Protein AF-A0A7S0FUK4-F1 (afdb_monomer_lite)

Radius of gyration: 13.07 Å; chains: 1; bounding box: 29×25×41 Å

Foldseek 3Di:
DVLVVLQVCLVVVPPPVVVLVVCLVPVLVCLVVVVDDLSSLLSNLLSCLSVLPDRPSNLVSSVVSLVVQVVVCVVPPPDDGHDPVSVVSNVSSCVRNPD

InterPro domains:
  IPR050870 FAST kinase domain-containing [PTHR21228] (2-98)

Sequence (99 aa):
QLATLSWACARLACKQEGLLSDVAKYAPARVRAGEFNEQDLANIAWAFGRLEHQAPELFEEIGAAVRALLETARGGQRTSGFSPQQLSMIAWAFARLFV

Secondary structure (DSSP, 8-state):
-HHHHHHHHHHTT---HHHHHHHHHHHHHHHHTT-S-HHHHHHHHHHHHHTT---HHHHHHHHHHHHHHHHHHHTT-------HHHHHHHHHHHHHHH-

pLDDT: mean 80.33, std 16.97, range [44.69, 96.5]

Organism: NCBI:txid73915

Structure (mmCIF, N/CA/C/O backbone):
data_AF-A0A7S0FUK4-F1
#
_entry.id   AF-A0A7S0FUK4-F1
#
loop_
_atom_site.group_PDB
_atom_site.id
_atom_site.type_symbol
_atom_site.label_atom_id
_atom_site.label_alt_id
_atom_site.label_comp_id
_atom_site.label_asym_id
_atom_site.label_entity_id
_atom_site.label_seq_id
_atom_site.pdbx_PDB_ins_code
_atom_site.Cartn_x
_atom_site.Cartn_y
_atom_site.Cartn_z
_atom_site.occupancy
_atom_site.B_iso_or_equiv
_atom_site.auth_seq_id
_atom_site.auth_comp_id
_atom_site.auth_asym_id
_atom_site.auth_atom_id
_atom_site.pdbx_PDB_model_num
ATOM 1 N N . GLN A 1 1 ? 12.428 1.756 5.677 1.00 45.88 1 GLN A N 1
ATOM 2 C CA . GLN A 1 1 ? 12.217 1.976 7.132 1.00 45.88 1 GLN A CA 1
ATOM 3 C C . GLN A 1 1 ? 10.730 2.013 7.508 1.00 45.88 1 GLN A C 1
ATOM 5 O O . GLN A 1 1 ? 10.352 1.306 8.433 1.00 45.88 1 GLN A O 1
ATOM 10 N N . LEU A 1 2 ? 9.865 2.725 6.768 1.00 44.69 2 LEU A N 1
ATOM 11 C CA . LEU A 1 2 ? 8.401 2.703 6.979 1.00 44.69 2 LEU A CA 1
ATOM 12 C C . LEU A 1 2 ? 7.758 1.318 6.774 1.00 44.69 2 LEU A C 1
ATOM 14 O O . LEU A 1 2 ? 6.843 0.947 7.506 1.00 44.69 2 LEU A O 1
ATOM 18 N N . ALA A 1 3 ? 8.272 0.512 5.845 1.00 48.53 3 ALA A N 1
ATOM 19 C CA . ALA A 1 3 ? 7.776 -0.846 5.624 1.00 48.53 3 ALA A CA 1
ATOM 20 C C . ALA A 1 3 ? 8.118 -1.824 6.756 1.00 48.53 3 ALA A C 1
ATOM 22 O O . ALA A 1 3 ? 7.291 -2.652 7.125 1.00 48.53 3 ALA A O 1
ATOM 23 N N . THR A 1 4 ? 9.296 -1.691 7.374 1.00 54.03 4 THR A N 1
ATOM 24 C CA . THR A 1 4 ? 9.682 -2.478 8.558 1.00 54.03 4 THR A CA 1
ATOM 25 C C . THR A 1 4 ? 8.831 -2.102 9.773 1.00 54.03 4 THR A C 1
ATOM 27 O O . THR A 1 4 ? 8.421 -2.981 10.524 1.00 54.03 4 THR A O 1
ATOM 30 N N . LEU A 1 5 ? 8.504 -0.811 9.924 1.00 53.19 5 LEU A N 1
ATOM 31 C CA . LEU A 1 5 ? 7.556 -0.312 10.927 1.00 53.19 5 LEU A CA 1
ATOM 32 C C . LEU A 1 5 ? 6.139 -0.840 10.679 1.00 53.19 5 LEU 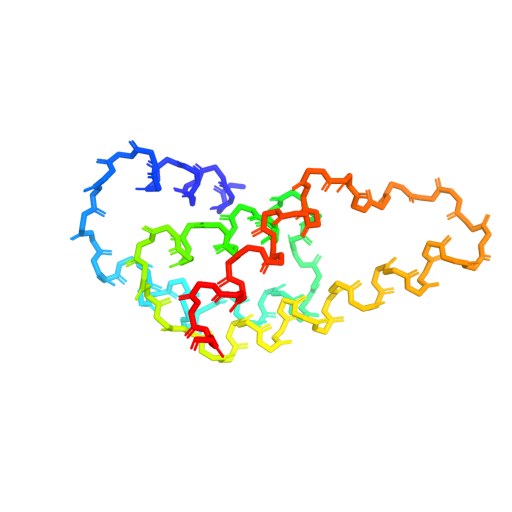A C 1
ATOM 34 O O . LEU A 1 5 ? 5.513 -1.348 11.601 1.00 53.19 5 LEU A O 1
ATOM 38 N N . SER A 1 6 ? 5.669 -0.822 9.432 1.00 50.84 6 SER A N 1
ATOM 39 C CA . SER A 1 6 ? 4.351 -1.359 9.063 1.00 50.84 6 SER A CA 1
ATOM 40 C C . SER A 1 6 ? 4.252 -2.865 9.346 1.00 50.84 6 SER A C 1
ATOM 42 O O . SER A 1 6 ? 3.258 -3.333 9.900 1.00 50.84 6 SER A O 1
ATOM 44 N N . TRP A 1 7 ? 5.318 -3.621 9.056 1.00 51.16 7 TRP A N 1
ATOM 45 C CA . TRP A 1 7 ? 5.409 -5.053 9.353 1.00 51.16 7 TRP A CA 1
ATOM 46 C C . TRP A 1 7 ? 5.458 -5.340 10.863 1.00 51.16 7 TRP A C 1
ATOM 48 O O . TRP A 1 7 ? 4.799 -6.261 11.343 1.00 51.16 7 TRP A O 1
ATOM 58 N N . ALA A 1 8 ? 6.186 -4.526 11.635 1.00 47.66 8 ALA A N 1
ATOM 59 C CA . ALA A 1 8 ? 6.230 -4.623 13.093 1.00 47.66 8 ALA A CA 1
ATOM 60 C C . ALA A 1 8 ? 4.869 -4.297 13.733 1.00 47.66 8 ALA A C 1
ATOM 62 O O . ALA A 1 8 ? 4.414 -5.036 14.604 1.00 47.66 8 ALA A O 1
ATOM 63 N N . CYS A 1 9 ? 4.178 -3.255 13.270 1.00 51.25 9 CYS A N 1
ATOM 64 C CA . CYS A 1 9 ? 2.870 -2.859 13.794 1.00 51.25 9 CYS A CA 1
ATOM 65 C C . CYS A 1 9 ? 1.785 -3.896 13.504 1.00 51.25 9 CYS A C 1
ATOM 67 O O . CYS A 1 9 ? 0.998 -4.223 14.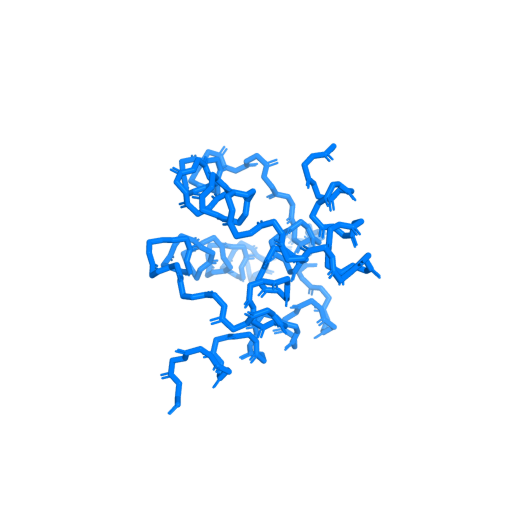392 1.00 51.25 9 CYS A O 1
ATOM 69 N N . ALA A 1 10 ? 1.795 -4.487 12.308 1.00 53.00 10 ALA A N 1
ATOM 70 C CA . ALA A 1 10 ? 0.855 -5.544 11.957 1.00 53.00 10 ALA A CA 1
ATOM 71 C C . ALA A 1 10 ? 1.119 -6.857 12.726 1.00 53.00 10 ALA A C 1
ATOM 73 O O . ALA A 1 10 ? 0.187 -7.607 13.016 1.00 53.00 10 ALA A O 1
ATOM 74 N N . ARG A 1 11 ? 2.378 -7.125 13.105 1.00 46.09 11 ARG A N 1
ATOM 75 C CA . ARG A 1 11 ? 2.785 -8.322 13.860 1.00 46.09 11 ARG A CA 1
ATOM 76 C C . ARG A 1 11 ? 2.630 -8.180 15.379 1.00 46.09 11 ARG A C 1
ATOM 78 O O . ARG A 1 11 ? 2.475 -9.189 16.060 1.00 46.09 11 ARG A O 1
ATOM 85 N N . LEU A 1 12 ? 2.649 -6.958 15.910 1.00 46.78 12 LEU A N 1
ATOM 86 C CA . LEU A 1 12 ? 2.526 -6.693 17.348 1.00 46.78 12 LEU A CA 1
ATOM 87 C C . LEU A 1 12 ? 1.079 -6.571 17.842 1.00 46.78 12 LEU A C 1
ATOM 89 O O . LEU A 1 12 ? 0.881 -6.405 19.042 1.00 46.78 12 LEU A O 1
ATOM 93 N N . ALA A 1 13 ? 0.072 -6.637 16.958 1.00 51.75 13 ALA A N 1
ATOM 94 C CA . ALA A 1 13 ? -1.337 -6.416 17.317 1.00 51.75 13 ALA A CA 1
ATOM 95 C C . ALA A 1 13 ? -1.545 -5.143 18.166 1.00 51.75 13 ALA A C 1
ATOM 97 O O . ALA A 1 13 ? -2.499 -5.036 18.939 1.00 51.75 13 ALA A O 1
ATOM 98 N N . CYS A 1 14 ? -0.642 -4.166 18.035 1.00 46.47 14 CYS A N 1
ATOM 99 C CA . CYS A 1 14 ? -0.793 -2.888 18.690 1.00 46.47 14 CYS A CA 1
ATOM 100 C C . CYS A 1 14 ? -1.924 -2.176 17.960 1.00 46.47 14 CYS A C 1
ATOM 102 O O . CYS A 1 14 ? -1.728 -1.653 16.866 1.00 46.47 14 CYS A O 1
ATOM 104 N N . LYS A 1 15 ? -3.107 -2.164 18.580 1.00 51.06 15 LYS A N 1
ATOM 105 C CA . LYS A 1 15 ? -4.213 -1.249 18.283 1.00 51.06 15 LYS A CA 1
ATOM 106 C C . LYS A 1 15 ? -3.782 0.209 18.513 1.00 51.06 15 LYS A C 1
ATOM 108 O O . LYS A 1 15 ? -4.331 0.904 19.357 1.00 51.06 15 LYS A O 1
ATOM 113 N N . GLN A 1 16 ? -2.758 0.678 17.812 1.00 55.41 16 GLN A N 1
ATOM 114 C CA . GLN A 1 16 ? -2.499 2.101 17.684 1.00 55.41 16 GLN A CA 1
ATOM 115 C C . GLN A 1 16 ? -3.262 2.577 16.453 1.00 55.41 16 GLN A C 1
ATOM 117 O O . GLN A 1 16 ? -2.685 2.753 15.384 1.00 55.41 16 GLN A O 1
ATOM 122 N N . GLU A 1 17 ? -4.576 2.761 16.609 1.00 59.47 17 GLU A N 1
ATOM 123 C CA . GLU A 1 17 ? -5.442 3.389 15.596 1.00 59.47 17 GLU A CA 1
ATOM 124 C C . GLU A 1 17 ? -4.846 4.716 15.096 1.00 59.47 17 GLU A C 1
ATOM 126 O O . GLU A 1 17 ? -4.919 5.019 13.906 1.00 59.47 17 GLU A O 1
ATOM 131 N N . GLY A 1 18 ? -4.158 5.456 15.976 1.00 70.38 18 GLY A N 1
ATOM 132 C CA . GLY A 1 18 ? -3.442 6.684 15.622 1.00 70.38 18 GLY A CA 1
ATOM 133 C C . GLY A 1 18 ? -2.336 6.477 14.586 1.00 70.38 18 GLY A C 1
ATOM 134 O O . GLY A 1 18 ? -2.242 7.244 13.636 1.00 70.38 18 GLY A O 1
ATOM 135 N N . LEU A 1 19 ? -1.554 5.399 14.690 1.00 74.81 19 LEU A N 1
ATOM 136 C CA . LEU A 1 19 ? -0.466 5.148 13.747 1.00 74.81 19 LEU A CA 1
ATOM 137 C C . LEU A 1 19 ? -0.989 4.750 12.362 1.00 74.81 19 LEU A C 1
ATOM 139 O O . LEU A 1 19 ? -0.454 5.205 11.356 1.00 74.81 19 LEU A O 1
ATOM 143 N N . LEU A 1 20 ? -2.041 3.927 12.287 1.00 78.88 20 LEU A N 1
ATOM 144 C CA . LEU A 1 20 ? -2.680 3.617 11.003 1.00 78.88 20 LEU A CA 1
ATOM 145 C C . LEU A 1 20 ? -3.336 4.850 10.384 1.00 78.88 20 LEU A C 1
ATOM 147 O O . LEU A 1 20 ? -3.247 5.024 9.173 1.00 78.88 20 LEU A O 1
ATOM 151 N N . SER A 1 21 ? -3.934 5.718 11.199 1.00 82.88 21 SER A N 1
ATOM 152 C CA . SER A 1 21 ? -4.493 6.990 10.736 1.00 82.88 21 SER A CA 1
ATOM 153 C C . SER A 1 21 ? -3.409 7.912 10.171 1.00 82.88 21 SER A C 1
ATOM 155 O O . SER A 1 21 ? -3.589 8.498 9.105 1.00 82.88 21 SER A O 1
ATOM 157 N N . ASP A 1 22 ? -2.247 7.990 10.824 1.00 84.50 22 ASP A N 1
ATOM 158 C CA . ASP A 1 22 ? -1.104 8.750 10.317 1.00 84.50 22 ASP A CA 1
ATOM 159 C C . ASP A 1 22 ? -0.568 8.149 9.013 1.00 84.50 22 ASP A C 1
ATOM 161 O O . ASP A 1 22 ? -0.325 8.868 8.042 1.00 84.50 22 ASP A O 1
ATOM 165 N N . VAL A 1 23 ? -0.438 6.822 8.933 1.00 84.75 23 VAL A N 1
ATOM 166 C CA . VAL A 1 23 ? -0.045 6.158 7.683 1.00 84.75 23 VAL A CA 1
ATOM 167 C C . VAL A 1 23 ? -1.079 6.426 6.587 1.00 84.75 23 VAL A C 1
ATOM 169 O O . VAL A 1 23 ? -0.688 6.806 5.488 1.00 84.75 23 VAL A O 1
ATOM 172 N N . ALA A 1 24 ? -2.379 6.327 6.872 1.00 88.56 24 ALA A N 1
ATOM 173 C CA . ALA A 1 24 ? -3.446 6.623 5.914 1.00 88.56 24 ALA A CA 1
ATOM 174 C C . ALA A 1 24 ? -3.374 8.065 5.395 1.00 88.56 24 ALA A C 1
ATOM 176 O O . ALA A 1 24 ? -3.629 8.307 4.220 1.00 88.56 24 ALA A O 1
ATOM 177 N N . LYS A 1 25 ? -2.978 9.008 6.254 1.00 89.19 25 LYS A N 1
ATOM 178 C CA . LYS A 1 25 ? -2.844 10.427 5.921 1.00 89.19 25 LYS A CA 1
ATOM 179 C C . LYS A 1 25 ? -1.588 10.749 5.107 1.00 89.19 25 LYS A C 1
ATOM 181 O O . LYS A 1 25 ? -1.629 11.613 4.238 1.00 89.19 25 LYS A O 1
ATOM 186 N N . TYR A 1 26 ? -0.456 10.107 5.400 1.00 88.06 26 TYR A N 1
ATOM 187 C CA . TYR A 1 26 ? 0.848 10.502 4.845 1.00 88.06 26 TYR A CA 1
ATOM 188 C C . TYR A 1 26 ? 1.421 9.541 3.799 1.00 88.06 26 TYR A C 1
ATOM 190 O O . TYR A 1 26 ? 2.335 9.924 3.062 1.00 88.06 26 TYR A O 1
ATOM 198 N N . ALA A 1 27 ? 0.942 8.299 3.736 1.00 89.44 27 ALA A N 1
ATOM 199 C CA . ALA A 1 27 ? 1.394 7.326 2.749 1.00 89.44 27 ALA A CA 1
ATOM 200 C C . ALA A 1 27 ? 0.914 7.611 1.312 1.00 89.44 27 ALA A C 1
ATOM 202 O O . ALA A 1 27 ? 1.736 7.395 0.423 1.00 89.44 27 ALA A O 1
ATOM 203 N N . PRO A 1 28 ? -0.300 8.142 1.033 1.00 93.81 28 PRO A N 1
ATOM 204 C CA . PRO A 1 28 ? -0.751 8.376 -0.345 1.00 93.81 28 PRO A CA 1
ATOM 205 C C . PRO A 1 28 ? 0.234 9.214 -1.174 1.00 93.81 28 PRO A C 1
ATOM 207 O O . PRO A 1 28 ? 0.652 8.812 -2.258 1.00 93.81 28 PRO A O 1
ATOM 210 N N . ALA A 1 29 ? 0.711 10.333 -0.619 1.00 91.81 29 ALA A N 1
ATOM 211 C CA . ALA A 1 29 ? 1.687 11.198 -1.286 1.00 91.81 29 ALA A CA 1
ATOM 212 C C . ALA A 1 29 ? 3.020 10.487 -1.585 1.00 91.81 29 ALA A C 1
ATOM 214 O O . ALA A 1 29 ? 3.636 10.730 -2.620 1.00 91.81 29 ALA A O 1
ATOM 215 N N . ARG A 1 30 ? 3.451 9.580 -0.703 1.00 91.19 30 ARG A N 1
ATOM 216 C CA . ARG A 1 30 ? 4.691 8.806 -0.865 1.00 91.19 30 ARG A CA 1
ATOM 217 C C . ARG A 1 30 ? 4.550 7.669 -1.871 1.00 91.19 30 ARG A C 1
ATOM 219 O O . ARG A 1 30 ? 5.492 7.388 -2.606 1.00 91.19 30 ARG A O 1
ATOM 226 N N . VAL A 1 31 ? 3.367 7.052 -1.939 1.00 91.88 31 VAL A N 1
ATOM 227 C CA . VAL A 1 31 ? 3.029 6.081 -2.990 1.00 91.88 31 VAL A CA 1
ATOM 228 C C . VAL A 1 31 ? 3.094 6.764 -4.357 1.00 91.88 31 VAL A C 1
ATOM 230 O O . VAL A 1 31 ? 3.791 6.266 -5.237 1.00 91.88 31 VAL A O 1
ATOM 233 N N . ARG A 1 32 ? 2.479 7.948 -4.512 1.00 91.50 32 ARG A N 1
ATOM 234 C CA . ARG A 1 32 ? 2.573 8.755 -5.747 1.00 91.50 32 ARG A CA 1
ATOM 235 C C . ARG A 1 32 ? 4.009 9.107 -6.122 1.00 91.50 32 ARG A C 1
ATOM 237 O O . ARG A 1 32 ? 4.356 9.093 -7.297 1.00 91.50 32 ARG A O 1
ATOM 244 N N . ALA A 1 33 ? 4.836 9.432 -5.130 1.00 91.50 33 ALA A N 1
ATOM 245 C CA . ALA A 1 33 ? 6.238 9.780 -5.336 1.00 91.50 33 ALA A CA 1
ATOM 246 C C . ALA A 1 33 ? 7.128 8.573 -5.700 1.00 91.50 33 ALA A C 1
ATOM 248 O O . ALA A 1 33 ? 8.306 8.764 -5.996 1.00 91.50 33 ALA A O 1
ATOM 249 N N . GLY A 1 34 ? 6.597 7.343 -5.686 1.00 90.25 34 GLY A N 1
ATOM 250 C CA . GLY A 1 34 ? 7.373 6.134 -5.966 1.00 90.25 34 GLY A CA 1
ATOM 251 C C . GLY A 1 34 ? 8.381 5.791 -4.865 1.00 90.25 34 GLY A C 1
ATOM 252 O O . GLY A 1 34 ? 9.372 5.117 -5.128 1.00 90.25 34 GLY A O 1
ATOM 253 N N . GLU A 1 35 ? 8.153 6.255 -3.630 1.00 90.31 35 GLU A N 1
ATOM 254 C CA . GLU A 1 35 ? 9.055 6.007 -2.492 1.00 90.31 35 GLU A CA 1
ATOM 255 C C . GLU A 1 35 ? 8.964 4.572 -1.943 1.00 90.31 35 GLU A C 1
ATOM 257 O O . GLU A 1 35 ? 9.802 4.160 -1.139 1.00 90.31 35 GLU A O 1
ATOM 262 N N . PHE A 1 36 ? 7.940 3.818 -2.349 1.00 88.12 36 PHE A N 1
ATOM 263 C CA . PHE A 1 36 ? 7.680 2.452 -1.904 1.00 88.12 36 PHE A CA 1
ATOM 264 C C . PHE A 1 36 ? 7.925 1.452 -3.029 1.00 88.12 36 PHE A C 1
ATOM 266 O O . PHE A 1 36 ? 7.435 1.630 -4.143 1.00 88.12 36 PHE A O 1
ATOM 273 N N . ASN A 1 37 ? 8.630 0.367 -2.709 1.00 89.44 37 ASN A N 1
ATOM 274 C CA . ASN A 1 37 ? 8.762 -0.772 -3.617 1.00 89.44 37 ASN A CA 1
ATOM 275 C C . ASN A 1 37 ? 7.541 -1.714 -3.530 1.00 89.44 37 ASN A C 1
ATOM 277 O O . ASN A 1 37 ? 6.636 -1.541 -2.710 1.00 89.44 37 ASN A O 1
ATOM 281 N N . GLU A 1 38 ? 7.533 -2.763 -4.348 1.00 90.25 38 GLU A N 1
ATOM 282 C CA . GLU A 1 38 ? 6.456 -3.755 -4.448 1.00 90.25 38 GLU A CA 1
ATOM 283 C C . GLU A 1 38 ? 6.149 -4.439 -3.107 1.00 90.25 38 GLU A C 1
ATOM 285 O O . GLU A 1 38 ? 4.990 -4.693 -2.763 1.00 90.25 38 GLU A O 1
ATOM 290 N N . GLN A 1 39 ? 7.191 -4.741 -2.330 1.00 88.19 39 GLN A N 1
ATOM 291 C CA . GLN A 1 39 ? 7.051 -5.377 -1.025 1.00 88.19 39 GLN A CA 1
ATOM 292 C C . GLN A 1 39 ? 6.448 -4.416 0.000 1.00 88.19 39 GLN A C 1
ATOM 294 O O . GLN A 1 39 ? 5.606 -4.825 0.802 1.00 88.19 39 GLN A O 1
ATOM 299 N N . ASP A 1 40 ? 6.859 -3.152 -0.030 1.00 91.44 40 ASP A N 1
ATOM 300 C CA . ASP A 1 40 ? 6.347 -2.109 0.849 1.00 91.44 40 ASP A CA 1
ATOM 301 C C . ASP A 1 40 ? 4.847 -1.896 0.605 1.00 91.44 40 ASP A C 1
ATOM 303 O O . ASP A 1 40 ? 4.065 -1.930 1.556 1.00 91.44 40 ASP A O 1
ATOM 307 N N . LEU A 1 41 ? 4.432 -1.784 -0.663 1.00 93.19 41 LEU A N 1
ATOM 308 C CA . LEU A 1 41 ? 3.023 -1.657 -1.054 1.00 93.19 41 LEU A CA 1
ATOM 309 C C . LEU A 1 41 ? 2.191 -2.861 -0.590 1.00 93.19 41 LEU A C 1
ATOM 311 O O . LEU A 1 41 ? 1.115 -2.687 -0.014 1.00 93.19 41 LEU A O 1
ATOM 315 N N . ALA A 1 42 ? 2.704 -4.081 -0.775 1.00 92.44 42 ALA A N 1
ATOM 316 C CA . ALA A 1 42 ? 2.025 -5.294 -0.327 1.00 92.44 42 ALA A CA 1
ATOM 317 C C . ALA A 1 42 ? 1.885 -5.365 1.199 1.00 92.44 42 ALA A C 1
ATOM 319 O O . ALA A 1 42 ? 0.830 -5.747 1.708 1.00 92.44 42 ALA A O 1
ATOM 320 N N . ASN A 1 43 ? 2.923 -4.970 1.936 1.00 89.50 43 ASN A N 1
ATOM 321 C CA . ASN A 1 43 ? 2.899 -4.944 3.395 1.00 89.50 43 ASN A CA 1
ATOM 322 C C . ASN A 1 43 ? 1.927 -3.893 3.938 1.00 89.50 43 ASN A C 1
ATOM 324 O O . ASN A 1 43 ? 1.203 -4.186 4.889 1.00 89.50 43 ASN A O 1
ATOM 328 N N . ILE A 1 44 ? 1.891 -2.697 3.341 1.00 90.44 44 ILE A N 1
ATOM 329 C CA . ILE A 1 44 ? 0.944 -1.641 3.716 1.00 90.44 44 ILE A CA 1
ATOM 330 C C . ILE A 1 44 ? -0.485 -2.131 3.469 1.00 90.44 44 ILE A C 1
ATOM 332 O O . ILE A 1 44 ? -1.282 -2.155 4.404 1.00 90.44 44 ILE A O 1
ATOM 336 N N . ALA A 1 45 ? -0.796 -2.611 2.260 1.00 93.31 45 ALA A N 1
ATOM 337 C CA . ALA A 1 45 ? -2.125 -3.134 1.946 1.00 93.31 45 ALA A CA 1
ATOM 338 C C . ALA A 1 45 ? -2.538 -4.246 2.925 1.00 93.31 45 ALA A C 1
ATOM 340 O O . ALA A 1 45 ? -3.622 -4.197 3.509 1.00 93.31 45 ALA A O 1
ATOM 341 N N . TRP A 1 46 ? -1.647 -5.212 3.177 1.00 92.06 46 TRP A N 1
ATOM 342 C CA . TRP A 1 46 ? -1.912 -6.306 4.107 1.00 92.06 46 TRP A CA 1
ATOM 343 C C . TRP A 1 46 ? -2.164 -5.826 5.537 1.00 92.06 46 TRP A C 1
ATOM 345 O O . TRP A 1 46 ? -3.096 -6.316 6.169 1.00 92.06 46 TRP A O 1
ATOM 355 N N . ALA A 1 47 ? -1.386 -4.868 6.048 1.00 87.50 47 ALA A N 1
ATOM 356 C CA . ALA A 1 47 ? -1.572 -4.326 7.393 1.00 87.50 47 ALA A CA 1
ATOM 357 C C . ALA A 1 47 ? -2.956 -3.677 7.559 1.00 87.50 47 ALA A C 1
ATOM 359 O O . ALA A 1 47 ? -3.655 -3.973 8.529 1.00 87.50 47 ALA A O 1
ATOM 360 N N . PHE A 1 48 ? -3.379 -2.860 6.590 1.00 90.12 48 PHE A N 1
ATOM 361 C CA . PHE A 1 48 ? -4.697 -2.220 6.606 1.00 90.12 48 PHE A CA 1
ATOM 362 C C . PHE A 1 48 ? -5.833 -3.241 6.481 1.00 90.12 48 PHE A C 1
ATOM 364 O O . PHE A 1 48 ? -6.776 -3.199 7.268 1.00 90.12 48 PHE A O 1
ATOM 371 N N . GLY A 1 49 ? -5.714 -4.214 5.571 1.00 90.25 49 GLY A N 1
ATOM 372 C CA . GLY A 1 49 ? -6.696 -5.295 5.450 1.00 90.25 49 GLY A CA 1
ATOM 373 C C . GLY A 1 49 ? -6.777 -6.155 6.716 1.00 90.25 49 GLY A C 1
ATOM 374 O O . GLY A 1 49 ? -7.861 -6.494 7.186 1.00 90.25 49 GLY A O 1
ATOM 375 N N . ARG A 1 50 ? -5.632 -6.477 7.328 1.00 87.00 50 ARG A N 1
ATOM 376 C CA . ARG A 1 50 ? -5.552 -7.315 8.534 1.00 87.00 50 ARG A CA 1
ATOM 377 C C . ARG A 1 50 ? -6.188 -6.666 9.757 1.00 87.00 50 ARG A C 1
ATOM 379 O O . ARG A 1 50 ? -6.697 -7.401 10.609 1.00 87.00 50 ARG A O 1
ATOM 386 N N . LEU A 1 51 ? -6.108 -5.341 9.844 1.00 86.38 51 LEU A N 1
ATOM 387 C CA . LEU A 1 51 ? -6.631 -4.525 10.938 1.00 86.38 51 LEU A CA 1
ATOM 388 C C . LEU A 1 51 ? -8.003 -3.912 10.618 1.00 86.38 51 LEU A C 1
ATOM 390 O O . LEU A 1 51 ? -8.529 -3.182 11.448 1.00 86.38 51 LEU A O 1
ATOM 394 N N . GLU A 1 52 ? -8.574 -4.225 9.448 1.00 89.50 52 GLU A N 1
ATOM 395 C CA . GLU A 1 52 ? -9.887 -3.741 8.989 1.00 89.50 52 GLU A CA 1
ATOM 396 C C . GLU A 1 52 ? -10.020 -2.211 9.017 1.00 89.50 52 GLU A C 1
ATOM 398 O O . GLU A 1 52 ? -11.103 -1.656 9.184 1.00 89.50 52 GLU A O 1
ATOM 403 N N . HIS A 1 53 ? -8.900 -1.511 8.833 1.00 87.81 53 HIS A N 1
ATOM 404 C CA . HIS A 1 53 ? -8.885 -0.058 8.803 1.00 87.81 53 HIS A CA 1
ATOM 405 C C . HIS A 1 53 ? -9.079 0.411 7.366 1.00 87.81 53 HIS A C 1
ATOM 407 O O . HIS A 1 53 ? -8.242 0.163 6.498 1.00 87.81 53 HIS A O 1
ATOM 413 N N . GLN A 1 54 ? -10.168 1.126 7.106 1.00 89.94 54 GLN A N 1
ATOM 414 C CA . GLN A 1 54 ? -10.406 1.703 5.788 1.00 89.94 54 GLN A CA 1
ATOM 415 C C . GLN A 1 54 ? -9.528 2.941 5.576 1.00 89.94 54 GLN A C 1
ATOM 417 O O . GLN A 1 54 ? -9.408 3.794 6.454 1.00 89.94 54 GLN A O 1
ATOM 422 N N . ALA A 1 55 ? -8.903 3.029 4.403 1.00 93.00 55 ALA A N 1
ATOM 423 C CA . ALA A 1 55 ? -8.137 4.190 3.957 1.00 93.00 55 ALA A CA 1
ATOM 424 C C . ALA A 1 55 ? -8.298 4.344 2.432 1.00 93.00 55 ALA A C 1
ATOM 426 O O . ALA A 1 55 ? -7.399 3.953 1.688 1.00 93.00 55 ALA A O 1
ATOM 427 N N . PRO A 1 56 ? -9.454 4.845 1.951 1.00 94.25 56 PRO A N 1
ATOM 428 C CA . PRO A 1 56 ? -9.786 4.857 0.525 1.00 94.25 56 PRO A CA 1
ATOM 429 C C . PRO A 1 56 ? -8.720 5.525 -0.349 1.00 94.25 56 PRO A C 1
ATOM 431 O O . PRO A 1 56 ? -8.257 4.905 -1.299 1.00 94.25 56 PRO A O 1
ATOM 434 N N . GLU A 1 57 ? -8.244 6.718 0.033 1.00 95.00 57 GLU A N 1
ATOM 435 C CA . GLU A 1 57 ? -7.201 7.437 -0.718 1.00 95.00 57 GLU A CA 1
ATOM 436 C C . GLU A 1 57 ? -5.908 6.611 -0.826 1.00 95.00 57 GLU A C 1
ATOM 438 O O . GLU A 1 57 ? -5.330 6.481 -1.899 1.00 95.00 57 GLU A O 1
ATOM 443 N N . LEU A 1 58 ? -5.472 5.972 0.265 1.00 94.19 58 LEU A N 1
ATOM 444 C CA . LEU A 1 58 ? -4.285 5.115 0.244 1.00 94.19 58 LEU A CA 1
ATOM 445 C C . LEU A 1 58 ? -4.452 3.925 -0.710 1.00 94.19 58 LEU A C 1
ATOM 447 O O . LEU A 1 58 ? -3.522 3.592 -1.443 1.00 94.19 58 LEU A O 1
ATOM 451 N N . PHE A 1 59 ? -5.619 3.281 -0.714 1.00 95.75 59 PHE A N 1
ATOM 452 C CA . PHE A 1 59 ? -5.875 2.144 -1.598 1.00 95.75 59 PHE A CA 1
ATOM 453 C C . PHE A 1 59 ? -6.018 2.560 -3.064 1.00 95.75 59 PHE A C 1
ATOM 455 O O . PHE A 1 59 ? -5.556 1.827 -3.938 1.00 95.75 59 PHE A O 1
ATOM 462 N N . GLU A 1 60 ? -6.567 3.739 -3.353 1.00 96.38 60 GLU A N 1
ATOM 463 C CA . GLU A 1 60 ? -6.561 4.301 -4.708 1.00 96.38 60 GLU A CA 1
ATOM 464 C C . GLU A 1 60 ? -5.130 4.468 -5.235 1.00 96.38 60 GLU A C 1
ATOM 466 O O . GLU A 1 60 ? -4.822 3.995 -6.336 1.00 96.38 60 GLU A O 1
ATOM 471 N N . GLU A 1 61 ? -4.232 5.037 -4.425 1.00 96.50 61 GLU A N 1
ATOM 472 C CA . GLU A 1 61 ? -2.828 5.217 -4.808 1.00 96.50 61 GLU A CA 1
ATOM 473 C C . GLU A 1 61 ? -2.080 3.892 -4.956 1.00 96.50 61 GLU A C 1
ATOM 475 O O . GLU A 1 61 ? -1.342 3.703 -5.925 1.00 96.50 61 GLU A O 1
ATOM 480 N N . ILE A 1 62 ? -2.297 2.932 -4.048 1.00 94.94 62 ILE A N 1
ATOM 481 C CA . ILE A 1 62 ? -1.719 1.585 -4.176 1.00 94.94 62 ILE A CA 1
ATOM 482 C C . ILE A 1 62 ? -2.196 0.937 -5.483 1.00 94.94 62 ILE A C 1
ATOM 484 O O . ILE A 1 62 ? -1.392 0.368 -6.219 1.00 94.94 62 ILE A O 1
ATOM 488 N N . GLY A 1 63 ? -3.484 1.050 -5.815 1.00 95.19 63 GLY A N 1
ATOM 489 C CA . GLY A 1 63 ? -4.038 0.515 -7.059 1.00 95.19 63 GLY A CA 1
ATOM 490 C C . GLY A 1 63 ? -3.471 1.191 -8.312 1.00 95.19 63 GLY A C 1
ATOM 491 O O . GLY A 1 63 ? -3.231 0.528 -9.325 1.00 95.19 63 GLY A O 1
ATOM 492 N N . ALA A 1 64 ? -3.237 2.504 -8.273 1.00 95.12 64 ALA A N 1
ATOM 493 C CA . ALA A 1 64 ? -2.562 3.231 -9.347 1.00 95.12 64 ALA A CA 1
ATOM 494 C C . ALA A 1 64 ? -1.103 2.771 -9.520 1.00 95.12 64 ALA A C 1
ATOM 496 O O . ALA A 1 64 ? -0.711 2.409 -10.631 1.00 95.12 64 ALA A O 1
ATOM 497 N N . ALA A 1 65 ? -0.339 2.688 -8.428 1.00 92.44 65 ALA A N 1
ATOM 498 C CA . ALA A 1 65 ? 1.052 2.239 -8.446 1.00 92.44 65 ALA A CA 1
ATOM 499 C C . ALA A 1 65 ? 1.192 0.797 -8.964 1.00 92.44 65 ALA A C 1
ATOM 501 O O . ALA A 1 65 ? 2.038 0.520 -9.813 1.00 92.44 65 ALA A O 1
ATOM 502 N N . VAL A 1 66 ? 0.318 -0.117 -8.522 1.00 91.94 66 VAL A N 1
ATOM 503 C CA . VAL A 1 66 ? 0.304 -1.510 -8.999 1.00 91.94 66 VAL A CA 1
ATOM 504 C C . VAL A 1 66 ? 0.055 -1.576 -10.505 1.00 91.94 66 VAL A C 1
ATOM 506 O O . VAL A 1 66 ? 0.760 -2.300 -11.203 1.00 91.94 66 VAL A O 1
ATOM 509 N N . ARG A 1 67 ? -0.912 -0.811 -11.031 1.00 92.00 67 ARG A N 1
ATOM 510 C CA . ARG A 1 67 ? -1.190 -0.769 -12.477 1.00 92.00 67 ARG A CA 1
ATOM 511 C C . ARG A 1 67 ? 0.016 -0.273 -13.269 1.00 92.00 67 ARG A C 1
ATOM 513 O O . ARG A 1 67 ? 0.424 -0.956 -14.204 1.00 92.00 67 ARG A O 1
ATOM 520 N N . ALA A 1 68 ? 0.625 0.832 -12.842 1.00 89.69 68 ALA A N 1
ATOM 521 C CA . ALA A 1 68 ? 1.810 1.385 -13.494 1.00 89.69 68 ALA A CA 1
ATOM 522 C 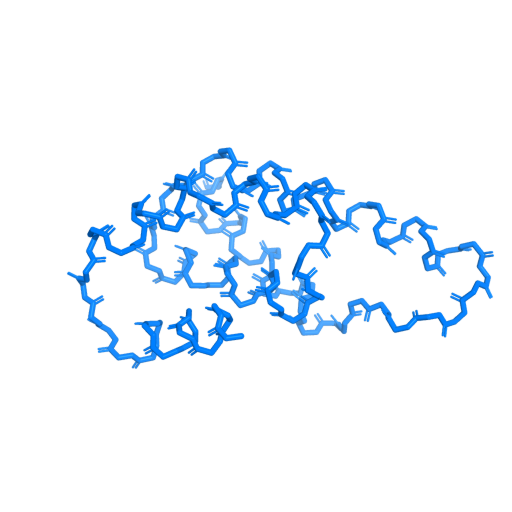C . ALA A 1 68 ? 2.971 0.371 -13.534 1.00 89.69 68 ALA A C 1
ATOM 524 O O . ALA A 1 68 ? 3.583 0.164 -14.579 1.00 89.69 68 ALA A O 1
ATOM 525 N N . LEU A 1 69 ? 3.234 -0.324 -12.423 1.00 87.12 69 LEU A N 1
ATOM 526 C CA . LEU A 1 69 ? 4.292 -1.338 -12.335 1.00 87.12 69 LEU A CA 1
ATOM 527 C C . LEU A 1 69 ? 4.002 -2.592 -13.177 1.00 87.12 69 LEU A C 1
ATOM 529 O O . LEU A 1 69 ? 4.912 -3.211 -13.727 1.00 87.12 69 LEU A O 1
ATOM 533 N N . LEU A 1 70 ? 2.735 -2.988 -13.306 1.00 85.44 70 LEU A N 1
ATOM 534 C CA . LEU A 1 70 ? 2.353 -4.105 -14.175 1.00 85.44 70 LEU A CA 1
ATOM 535 C C . LEU A 1 70 ? 2.466 -3.742 -15.662 1.00 85.44 70 LEU A C 1
ATOM 537 O O . LEU A 1 70 ? 2.806 -4.601 -16.477 1.00 85.44 70 LEU A O 1
ATOM 541 N N . GLU A 1 71 ? 2.193 -2.491 -16.028 1.00 85.06 71 GLU A N 1
ATOM 542 C CA . GLU A 1 71 ? 2.355 -1.991 -17.396 1.00 85.06 71 GLU A CA 1
ATOM 543 C C . GLU A 1 71 ? 3.831 -1.932 -17.807 1.00 85.06 71 GLU A C 1
ATOM 545 O O . GLU A 1 71 ? 4.178 -2.410 -18.890 1.00 85.06 71 GLU A O 1
ATOM 550 N N . THR A 1 72 ? 4.718 -1.453 -16.929 1.00 78.75 72 THR A N 1
ATOM 551 C CA . THR A 1 72 ? 6.167 -1.438 -17.198 1.00 78.75 72 THR A CA 1
ATOM 552 C C . THR A 1 72 ? 6.739 -2.851 -17.334 1.00 78.75 72 THR A C 1
ATOM 554 O O . THR A 1 72 ? 7.528 -3.103 -18.246 1.00 78.75 72 THR A O 1
ATOM 557 N N . ALA A 1 73 ? 6.280 -3.806 -16.517 1.00 72.31 73 ALA A N 1
ATOM 558 C CA . ALA A 1 73 ? 6.698 -5.208 -16.605 1.00 72.31 73 ALA A CA 1
ATOM 559 C C . ALA A 1 73 ? 6.275 -5.893 -17.921 1.00 72.31 73 ALA A C 1
ATOM 561 O O . ALA A 1 73 ? 6.962 -6.794 -18.409 1.00 72.31 73 ALA A O 1
ATOM 562 N N . ARG A 1 74 ? 5.156 -5.473 -18.530 1.00 67.50 74 ARG A N 1
ATOM 563 C CA . ARG A 1 74 ? 4.688 -5.993 -19.831 1.00 67.50 74 ARG A CA 1
ATOM 564 C C . ARG A 1 74 ? 5.494 -5.456 -21.020 1.00 67.50 74 ARG A C 1
ATOM 566 O O . ARG A 1 74 ? 5.513 -6.105 -22.061 1.00 67.50 74 ARG A O 1
ATOM 573 N N . GLY A 1 75 ? 6.188 -4.326 -20.864 1.00 65.00 75 GLY A N 1
ATOM 574 C CA . GLY A 1 75 ? 6.967 -3.651 -21.913 1.00 65.00 75 GLY A CA 1
ATOM 575 C C .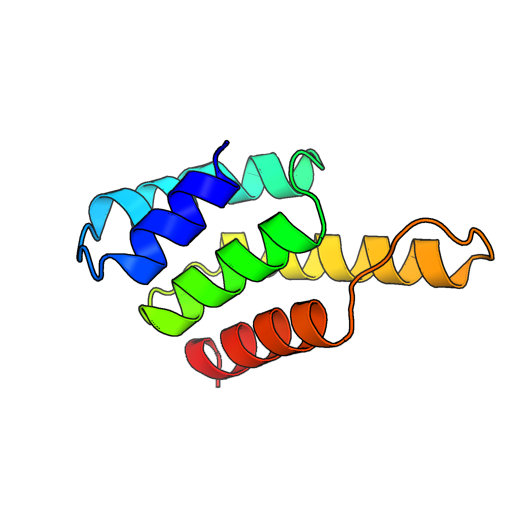 GLY A 1 75 ? 8.302 -4.307 -22.299 1.00 65.00 75 GLY A C 1
ATOM 576 O O . GLY A 1 75 ? 9.053 -3.731 -23.079 1.00 65.00 75 GLY A O 1
ATOM 577 N N . GLY A 1 76 ? 8.625 -5.496 -21.776 1.00 52.06 76 GLY A N 1
ATOM 578 C CA . GLY A 1 76 ? 9.819 -6.266 -22.159 1.00 52.06 76 GLY A CA 1
ATOM 579 C C . GLY A 1 76 ? 11.071 -6.014 -21.309 1.00 52.06 76 GLY A C 1
ATOM 580 O O . GLY A 1 76 ? 12.039 -6.770 -21.416 1.00 52.06 76 GLY A O 1
ATOM 581 N N . GLN A 1 77 ? 11.054 -5.031 -20.405 1.00 51.03 77 GLN A N 1
ATOM 582 C CA . GLN A 1 77 ? 12.101 -4.864 -19.397 1.00 51.03 77 GLN A CA 1
ATOM 583 C C . GLN A 1 77 ? 11.832 -5.846 -18.241 1.00 51.03 77 GLN A C 1
ATOM 585 O O . GLN A 1 77 ? 10.862 -5.698 -17.502 1.00 51.03 77 GLN A O 1
ATOM 590 N N . ARG A 1 78 ? 12.687 -6.864 -18.060 1.00 45.91 78 ARG A N 1
ATOM 591 C CA . ARG A 1 78 ? 12.675 -7.754 -16.875 1.00 45.91 78 ARG A CA 1
ATOM 592 C C . ARG A 1 78 ? 13.175 -7.018 -15.624 1.00 45.91 78 ARG A C 1
ATOM 594 O O . ARG A 1 78 ? 14.153 -7.430 -15.006 1.00 45.91 78 ARG A O 1
ATOM 601 N N . THR A 1 79 ? 12.561 -5.903 -15.264 1.00 50.12 79 THR A N 1
ATOM 602 C CA . THR A 1 79 ? 12.779 -5.295 -13.951 1.00 50.12 79 THR A CA 1
ATOM 603 C C . THR A 1 79 ? 11.851 -5.973 -12.952 1.00 50.12 79 THR A C 1
ATOM 605 O O . THR A 1 79 ? 10.724 -6.325 -13.290 1.00 50.12 79 THR A O 1
ATOM 608 N N . SER A 1 80 ? 12.369 -6.234 -11.755 1.00 62.19 80 SER A N 1
ATOM 609 C CA . SER A 1 80 ? 11.681 -6.846 -10.616 1.00 62.19 80 SER A CA 1
ATOM 610 C C . SER A 1 80 ? 10.248 -6.328 -10.459 1.00 62.19 80 SER A C 1
ATOM 612 O O . SER A 1 80 ? 10.055 -5.213 -10.000 1.00 62.19 80 SER A O 1
ATOM 614 N N . GLY A 1 81 ? 9.260 -7.122 -10.871 1.00 76.88 81 GLY A N 1
ATOM 615 C CA . GLY A 1 81 ? 7.845 -6.836 -10.644 1.00 76.88 81 GLY A CA 1
ATOM 616 C C . GLY A 1 81 ? 7.324 -7.543 -9.397 1.00 76.88 81 GLY A C 1
ATOM 617 O 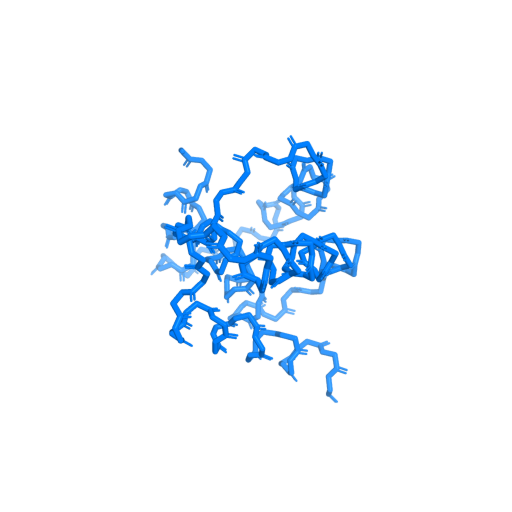O . GLY A 1 81 ? 8.057 -8.274 -8.725 1.00 76.88 81 GLY A O 1
ATOM 618 N N . PHE A 1 82 ? 6.033 -7.368 -9.115 1.00 84.88 82 PHE A N 1
ATOM 619 C CA . PHE A 1 82 ? 5.400 -8.036 -7.984 1.00 84.88 82 PHE A CA 1
ATOM 620 C C . PHE A 1 82 ? 5.551 -9.557 -8.060 1.00 84.88 82 PHE A C 1
ATOM 622 O O . PHE A 1 82 ? 5.287 -10.186 -9.089 1.00 84.88 82 PHE A O 1
ATOM 629 N N . SER A 1 83 ? 5.892 -10.167 -6.929 1.00 89.88 83 SER A N 1
ATOM 630 C CA . SER A 1 83 ? 5.768 -11.608 -6.766 1.00 89.88 83 SER A CA 1
ATOM 631 C C . SER A 1 83 ? 4.288 -12.015 -6.688 1.00 89.88 83 SER A C 1
ATOM 633 O O . SER A 1 83 ? 3.438 -11.219 -6.267 1.00 89.88 83 SER A O 1
ATOM 635 N N . PRO A 1 84 ? 3.949 -13.278 -7.007 1.00 88.50 84 PRO A N 1
ATOM 636 C CA . PRO A 1 84 ? 2.582 -13.780 -6.853 1.00 88.50 84 PRO A CA 1
ATOM 637 C C . PRO A 1 84 ? 2.027 -13.605 -5.433 1.00 88.50 84 PRO A C 1
ATOM 639 O O . PRO A 1 84 ? 0.843 -13.317 -5.253 1.00 88.50 84 PRO A O 1
ATOM 642 N N . GLN A 1 85 ? 2.885 -13.729 -4.415 1.00 89.19 85 GLN A N 1
ATOM 643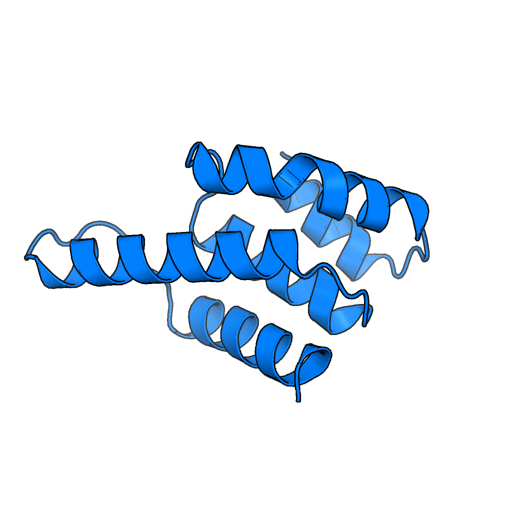 C CA . GLN A 1 85 ? 2.500 -13.527 -3.021 1.00 89.19 85 GLN A CA 1
ATOM 644 C C . GLN A 1 85 ? 2.111 -12.070 -2.754 1.00 89.19 85 GLN A C 1
ATOM 646 O O . GLN A 1 85 ? 1.088 -11.821 -2.122 1.00 89.19 85 GLN A O 1
ATOM 651 N N . GLN A 1 86 ? 2.894 -11.111 -3.250 1.00 92.19 86 GLN A N 1
ATOM 652 C CA . GLN A 1 86 ? 2.620 -9.688 -3.049 1.00 92.19 86 GLN A CA 1
ATOM 653 C C . GLN A 1 86 ? 1.309 -9.267 -3.723 1.00 92.19 86 GLN A C 1
ATOM 655 O O . GLN A 1 86 ? 0.490 -8.603 -3.090 1.00 92.19 86 GLN A O 1
ATOM 660 N N . LEU A 1 87 ? 1.056 -9.720 -4.959 1.00 92.94 87 LEU A N 1
ATOM 661 C CA . LEU A 1 87 ? -0.226 -9.474 -5.633 1.00 92.94 87 LEU A CA 1
ATOM 662 C C . LEU A 1 87 ? -1.397 -10.079 -4.857 1.00 92.94 87 LEU A C 1
ATOM 664 O O . LEU A 1 87 ? -2.429 -9.432 -4.699 1.00 92.94 87 LEU A O 1
ATOM 668 N N . SER A 1 88 ? -1.219 -11.290 -4.329 1.00 93.75 88 SER A N 1
ATOM 669 C CA . SER A 1 88 ? -2.242 -11.960 -3.522 1.00 93.75 88 SER A CA 1
ATOM 670 C C . SER A 1 88 ? -2.542 -11.197 -2.229 1.00 93.75 88 SER A C 1
ATOM 672 O O . SER A 1 88 ? -3.705 -11.053 -1.865 1.00 93.75 88 SER A O 1
ATOM 674 N N . MET A 1 89 ? -1.519 -10.667 -1.551 1.00 93.94 89 MET A N 1
ATOM 675 C CA . MET A 1 89 ? -1.686 -9.857 -0.337 1.00 93.94 89 MET A CA 1
ATOM 676 C C . MET A 1 89 ? -2.468 -8.572 -0.610 1.00 93.94 89 MET A C 1
ATOM 678 O O . MET A 1 89 ? -3.377 -8.239 0.149 1.00 93.94 89 MET A O 1
ATOM 682 N N . ILE A 1 90 ? -2.138 -7.878 -1.703 1.00 94.50 90 ILE A N 1
ATOM 683 C CA . ILE A 1 90 ? -2.840 -6.660 -2.115 1.00 94.50 90 ILE A CA 1
ATOM 684 C C . ILE A 1 90 ? -4.293 -6.999 -2.463 1.00 94.50 90 ILE A C 1
ATOM 686 O O . ILE A 1 90 ? -5.205 -6.417 -1.885 1.00 94.50 90 ILE A O 1
ATOM 690 N N . ALA A 1 91 ? -4.525 -7.985 -3.334 1.00 94.62 91 ALA A N 1
ATOM 691 C CA . ALA A 1 91 ? -5.869 -8.390 -3.747 1.00 94.62 91 ALA A CA 1
ATOM 692 C C . ALA A 1 91 ? -6.747 -8.814 -2.558 1.00 94.62 91 ALA A C 1
ATOM 694 O O . ALA A 1 91 ? -7.902 -8.402 -2.465 1.00 94.62 91 ALA A O 1
ATOM 695 N N . TRP A 1 92 ? -6.191 -9.582 -1.616 1.00 96.00 92 TRP A N 1
ATOM 696 C CA . TRP A 1 92 ? -6.889 -9.972 -0.391 1.00 96.00 92 TRP A CA 1
ATOM 697 C C . TRP A 1 92 ? -7.262 -8.765 0.476 1.00 96.00 92 TRP A C 1
ATOM 699 O O . TRP A 1 92 ? -8.371 -8.717 1.001 1.00 96.00 92 TRP A O 1
ATOM 709 N N . ALA A 1 93 ? -6.377 -7.774 0.607 1.00 95.12 93 ALA A N 1
ATOM 710 C CA . ALA A 1 93 ? -6.668 -6.565 1.372 1.00 95.12 93 ALA A CA 1
ATOM 711 C C . ALA A 1 93 ? -7.793 -5.731 0.740 1.00 95.12 93 ALA A C 1
ATOM 713 O O . ALA A 1 93 ? -8.691 -5.291 1.456 1.00 95.12 93 ALA A O 1
ATOM 714 N N . PHE A 1 94 ? -7.788 -5.572 -0.589 1.00 93.50 94 PHE A N 1
ATOM 715 C CA . PHE A 1 94 ? -8.888 -4.923 -1.312 1.00 93.50 94 PHE A CA 1
ATOM 716 C C . PHE A 1 94 ? -10.209 -5.667 -1.099 1.00 93.50 94 PHE A C 1
ATOM 718 O O . PHE A 1 94 ? -11.211 -5.053 -0.738 1.00 93.50 94 PHE A O 1
ATOM 725 N N . ALA A 1 95 ? -10.195 -6.993 -1.256 1.00 93.88 95 ALA A N 1
ATOM 726 C CA . ALA A 1 95 ? -11.373 -7.824 -1.041 1.00 93.88 95 ALA A CA 1
ATOM 727 C C . ALA A 1 95 ? -11.880 -7.766 0.407 1.00 93.88 95 ALA A C 1
ATOM 729 O O . ALA A 1 95 ? -13.066 -7.909 0.644 1.00 93.88 95 ALA A O 1
ATOM 730 N N . ARG A 1 96 ? -11.003 -7.566 1.392 1.00 91.50 96 ARG A N 1
ATOM 731 C CA . ARG A 1 96 ? -11.403 -7.520 2.801 1.00 91.50 96 ARG A CA 1
ATOM 732 C C . ARG A 1 96 ? -12.015 -6.185 3.230 1.00 91.50 96 ARG A C 1
ATOM 734 O O . ARG A 1 96 ? -12.785 -6.173 4.182 1.00 91.50 96 ARG A O 1
ATOM 741 N N . LEU A 1 97 ? -11.630 -5.077 2.599 1.00 90.56 97 LEU A N 1
ATOM 742 C CA . LEU A 1 97 ? -12.045 -3.729 3.013 1.00 90.56 97 LEU A CA 1
ATOM 743 C C . LEU A 1 97 ? -13.168 -3.130 2.159 1.00 90.56 97 LEU A C 1
ATOM 745 O O . LEU A 1 97 ? -13.840 -2.208 2.626 1.00 90.56 97 LEU A O 1
ATOM 749 N N . PHE A 1 98 ? -13.328 -3.605 0.920 1.00 83.25 98 PHE A N 1
ATOM 750 C CA . PHE A 1 98 ? -14.201 -2.995 -0.090 1.00 83.25 98 PHE A CA 1
ATOM 751 C C . PHE A 1 98 ? -15.164 -3.990 -0.766 1.00 83.25 98 PHE A C 1
ATOM 753 O O . PHE A 1 98 ? -15.761 -3.650 -1.789 1.00 83.25 98 PHE A O 1
ATOM 760 N N . VAL A 1 99 ? -15.313 -5.198 -0.210 1.00 71.31 99 VAL A N 1
ATOM 761 C CA . VAL A 1 99 ? -16.359 -6.185 -0.552 1.00 71.31 99 VAL A CA 1
ATOM 762 C C . VAL A 1 99 ? -17.162 -6.475 0.704 1.00 71.31 99 VAL A C 1
ATOM 764 O O . VAL A 1 99 ? -18.405 -6.512 0.591 1.00 71.31 99 VAL A O 1
#